Protein AF-S4PYJ6-F1 (afdb_monomer_lite)

InterPro domains:
  IPR001452 SH3 domain [PF00018] (2-41)
  IPR001452 SH3 domain [PS50002] (1-49)
  IPR036028 SH3-like domain superfamily [SSF50044] (2-44)

Structure (mmCIF, N/CA/C/O backbone):
data_AF-S4PYJ6-F1
#
_entry.id   AF-S4PYJ6-F1
#
loop_
_atom_site.group_PDB
_atom_site.id
_atom_site.type_symbol
_atom_site.label_atom_id
_atom_site.label_alt_id
_atom_site.label_comp_id
_at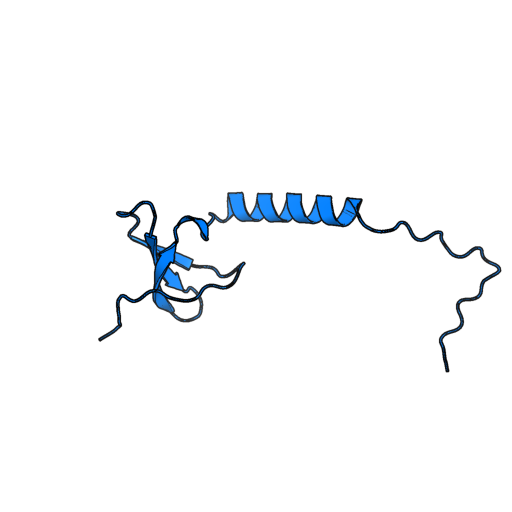om_site.label_asym_id
_atom_site.label_entity_id
_atom_site.label_seq_id
_atom_site.pdbx_PDB_ins_code
_atom_site.Cartn_x
_atom_site.Cartn_y
_atom_site.Cartn_z
_atom_site.occupancy
_atom_site.B_iso_or_equiv
_atom_site.auth_seq_id
_atom_s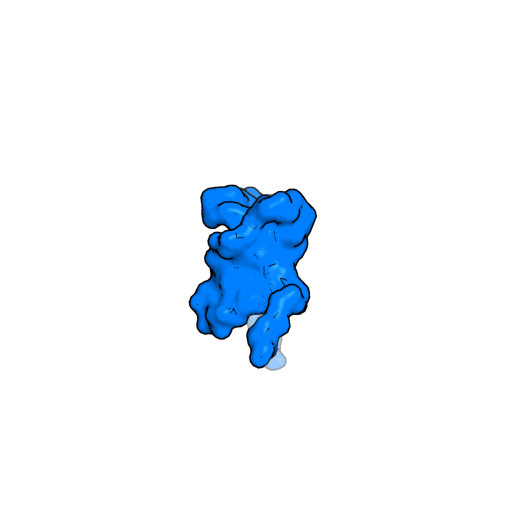ite.auth_comp_id
_atom_site.auth_asym_id
_atom_site.auth_atom_id
_atom_site.pdbx_PDB_model_num
ATOM 1 N N . ALA A 1 1 ? 4.686 -11.485 -22.985 1.00 41.88 1 ALA A N 1
ATOM 2 C CA . ALA A 1 1 ? 4.396 -10.071 -22.711 1.00 41.88 1 ALA A CA 1
ATOM 3 C C . ALA A 1 1 ? 3.871 -10.034 -21.292 1.00 41.88 1 ALA A C 1
ATOM 5 O O . ALA A 1 1 ? 2.764 -10.503 -21.069 1.00 41.88 1 ALA A O 1
ATOM 6 N N . GLU A 1 2 ? 4.722 -9.669 -20.334 1.00 53.41 2 GLU A N 1
ATOM 7 C CA . GLU A 1 2 ? 4.261 -9.344 -18.983 1.00 53.41 2 GLU A CA 1
ATOM 8 C C . GLU A 1 2 ? 3.479 -8.046 -19.137 1.00 53.41 2 GLU A C 1
ATOM 10 O O . GLU A 1 2 ? 4.021 -7.050 -19.608 1.00 53.41 2 GLU A O 1
ATOM 15 N N . THR A 1 3 ? 2.171 -8.110 -18.947 1.00 53.88 3 THR A N 1
ATOM 16 C CA . THR A 1 3 ? 1.298 -6.965 -19.145 1.00 53.88 3 THR A CA 1
ATOM 17 C C . THR A 1 3 ? 1.542 -5.964 -18.022 1.00 53.88 3 THR A C 1
ATOM 19 O O . THR A 1 3 ? 1.370 -6.294 -16.851 1.00 53.88 3 THR A O 1
ATOM 22 N N . ASP A 1 4 ? 1.920 -4.735 -18.383 1.00 67.50 4 ASP A N 1
ATOM 23 C CA . ASP A 1 4 ? 1.976 -3.560 -17.501 1.00 67.50 4 ASP A CA 1
ATOM 24 C C . ASP A 1 4 ? 0.553 -3.110 -17.098 1.00 67.50 4 ASP A C 1
ATOM 26 O O . ASP A 1 4 ? 0.162 -1.955 -17.255 1.00 67.50 4 ASP A O 1
ATOM 30 N N . GLU A 1 5 ? -0.272 -4.050 -16.643 1.00 85.56 5 GLU A N 1
ATOM 31 C CA . GLU A 1 5 ? -1.676 -3.850 -16.300 1.00 85.56 5 GLU A CA 1
ATOM 32 C C . GLU A 1 5 ? -1.853 -3.540 -14.807 1.00 85.56 5 GLU A C 1
ATOM 34 O O . GLU A 1 5 ? -0.935 -3.664 -13.990 1.00 85.56 5 GLU A O 1
ATOM 39 N N . ALA A 1 6 ? -3.057 -3.095 -14.442 1.00 86.00 6 ALA A N 1
ATOM 40 C CA . ALA A 1 6 ? -3.418 -2.906 -13.046 1.00 86.00 6 ALA A CA 1
ATOM 41 C C . ALA A 1 6 ? -3.549 -4.264 -12.338 1.00 86.00 6 ALA A C 1
ATOM 43 O O . ALA A 1 6 ? -4.180 -5.184 -12.861 1.00 86.00 6 ALA A O 1
ATOM 44 N N . ILE A 1 7 ? -2.990 -4.382 -11.132 1.00 90.50 7 ILE A N 1
ATOM 45 C CA . ILE A 1 7 ? -3.001 -5.632 -10.356 1.00 90.50 7 ILE A CA 1
ATOM 46 C C . ILE A 1 7 ? -3.813 -5.498 -9.066 1.00 90.50 7 ILE A C 1
ATOM 48 O O . ILE A 1 7 ? -3.915 -4.427 -8.473 1.00 90.50 7 ILE A O 1
ATOM 52 N N . ASN A 1 8 ? -4.386 -6.613 -8.606 1.00 88.12 8 ASN A N 1
ATOM 53 C CA . ASN A 1 8 ? -5.149 -6.656 -7.357 1.00 88.12 8 ASN A CA 1
ATOM 54 C C . ASN A 1 8 ? -4.229 -6.742 -6.133 1.00 88.12 8 ASN A C 1
ATOM 56 O O . ASN A 1 8 ? -3.255 -7.502 -6.13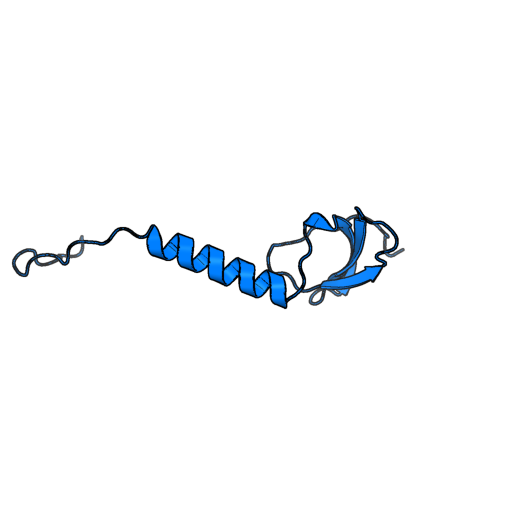3 1.00 88.12 8 ASN A O 1
ATOM 60 N N . LEU A 1 9 ? -4.596 -6.035 -5.063 1.00 90.62 9 LEU A N 1
ATOM 61 C CA . LEU A 1 9 ? -3.883 -6.015 -3.785 1.00 90.62 9 LEU A CA 1
ATOM 62 C C . LEU A 1 9 ? -4.777 -6.473 -2.632 1.00 90.62 9 LEU A C 1
ATOM 64 O O . LEU A 1 9 ? -5.993 -6.290 -2.660 1.00 90.62 9 LEU A O 1
ATOM 68 N N . VAL A 1 10 ? -4.145 -7.033 -1.603 1.00 92.38 10 VAL A N 1
ATOM 69 C CA . VAL A 1 10 ? -4.777 -7.355 -0.317 1.00 92.38 10 VAL A CA 1
ATOM 70 C C . VAL A 1 10 ? -4.109 -6.527 0.785 1.00 92.38 10 VAL A C 1
ATOM 72 O O . VAL A 1 10 ? -2.890 -6.356 0.776 1.00 92.38 10 VAL A O 1
ATOM 75 N N . GLU A 1 11 ? -4.894 -6.005 1.739 1.00 92.75 11 GLU A N 1
ATOM 76 C CA . GLU A 1 11 ? -4.362 -5.261 2.895 1.00 92.75 11 GLU A CA 1
ATOM 77 C C . GLU A 1 11 ? -3.328 -6.118 3.646 1.00 92.75 11 GLU A C 1
ATOM 79 O O . GLU A 1 11 ? -3.578 -7.279 3.973 1.00 92.75 11 GLU A O 1
ATOM 84 N N . GLY A 1 12 ? -2.156 -5.536 3.914 1.00 92.44 12 GLY A N 1
ATOM 85 C CA . GLY A 1 12 ? -1.042 -6.208 4.586 1.00 92.44 12 GLY A CA 1
ATOM 86 C C . GLY A 1 12 ? -0.065 -6.944 3.662 1.00 92.44 12 GLY A C 1
ATOM 87 O O . GLY A 1 12 ? 0.932 -7.475 4.150 1.00 92.44 12 GLY A O 1
ATOM 88 N N . GLU A 1 13 ? -0.297 -6.966 2.348 1.00 93.38 13 GLU A N 1
ATOM 89 C CA . GLU A 1 13 ? 0.669 -7.505 1.388 1.00 93.38 13 GLU A CA 1
ATOM 90 C C . GLU A 1 13 ? 1.906 -6.593 1.272 1.00 93.38 13 GLU A C 1
ATOM 92 O O . GLU A 1 13 ? 1.795 -5.372 1.164 1.00 93.38 13 GLU A O 1
ATOM 97 N N . ARG A 1 14 ? 3.108 -7.188 1.284 1.00 94.19 14 ARG A N 1
ATOM 98 C CA . ARG A 1 14 ? 4.370 -6.459 1.086 1.00 94.19 14 ARG A CA 1
ATOM 99 C C . ARG A 1 14 ? 4.681 -6.318 -0.401 1.00 94.19 14 ARG A C 1
ATOM 101 O O . ARG A 1 14 ? 4.608 -7.293 -1.152 1.00 94.19 14 ARG A O 1
ATOM 108 N N . LEU A 1 15 ? 5.073 -5.115 -0.803 1.00 95.31 15 LEU A N 1
ATOM 109 C CA . LEU A 1 15 ? 5.323 -4.744 -2.193 1.00 95.31 15 LEU A CA 1
ATOM 110 C C . LEU A 1 15 ? 6.664 -4.015 -2.312 1.00 95.31 15 LEU A C 1
ATOM 112 O O . LEU A 1 15 ? 7.079 -3.309 -1.393 1.00 95.31 15 LEU A O 1
ATOM 116 N N . TYR A 1 16 ? 7.309 -4.154 -3.464 1.00 95.50 16 TYR A N 1
ATOM 117 C CA . TYR A 1 16 ? 8.440 -3.329 -3.867 1.00 95.50 16 TYR A CA 1
ATOM 118 C C . TYR A 1 16 ? 7.955 -2.232 -4.801 1.00 95.50 16 TYR A C 1
ATOM 120 O O . TYR A 1 16 ? 7.264 -2.513 -5.777 1.00 95.50 16 TYR A O 1
ATOM 128 N N . ILE A 1 17 ? 8.324 -0.989 -4.511 1.00 95.06 17 ILE A N 1
ATOM 129 C CA . ILE A 1 17 ? 8.008 0.152 -5.367 1.00 95.06 17 ILE A CA 1
ATOM 130 C C . ILE A 1 17 ? 9.071 0.237 -6.461 1.00 95.06 17 ILE A C 1
ATOM 132 O O . ILE A 1 17 ? 10.264 0.276 -6.161 1.00 95.06 17 ILE A O 1
ATOM 136 N N . LEU A 1 18 ? 8.628 0.248 -7.716 1.00 95.00 18 LEU A N 1
ATOM 137 C CA . LEU A 1 18 ? 9.491 0.302 -8.894 1.00 95.00 18 LEU A CA 1
ATOM 138 C C . LEU A 1 18 ? 9.421 1.665 -9.595 1.00 95.00 18 LEU A C 1
ATOM 140 O O . LEU A 1 18 ? 10.457 2.167 -10.021 1.00 95.00 18 LEU A O 1
ATOM 144 N N . ASP A 1 19 ? 8.231 2.268 -9.689 1.00 94.25 19 ASP A N 1
ATOM 145 C CA . ASP A 1 19 ? 8.031 3.592 -10.293 1.00 94.25 19 ASP A CA 1
ATOM 146 C C . ASP A 1 19 ? 6.985 4.410 -9.519 1.00 94.25 19 ASP A C 1
ATOM 148 O O . ASP A 1 19 ? 5.898 3.921 -9.208 1.00 94.25 19 ASP A O 1
ATOM 152 N N . THR A 1 20 ? 7.321 5.668 -9.232 1.00 94.56 20 THR A N 1
ATOM 153 C CA . THR A 1 20 ? 6.473 6.665 -8.556 1.00 94.56 20 THR A CA 1
ATOM 154 C C . THR A 1 20 ? 6.335 7.961 -9.356 1.00 94.56 20 THR A C 1
ATOM 156 O O . THR A 1 20 ? 5.945 8.995 -8.814 1.00 94.56 20 THR A O 1
ATOM 159 N N . THR A 1 21 ? 6.654 7.931 -10.653 1.00 93.75 21 THR A N 1
ATOM 160 C CA . THR A 1 21 ? 6.592 9.100 -11.545 1.00 93.75 21 THR A CA 1
ATOM 161 C C . THR A 1 21 ? 5.183 9.699 -11.608 1.00 93.75 21 THR A C 1
ATOM 163 O O . THR A 1 21 ? 5.025 10.911 -11.756 1.00 93.75 21 THR A O 1
ATOM 166 N N . ASN A 1 22 ? 4.147 8.870 -11.463 1.00 91.06 22 ASN A N 1
ATOM 167 C CA . ASN A 1 22 ? 2.759 9.304 -11.352 1.00 91.06 22 ASN A CA 1
ATOM 168 C C . ASN A 1 22 ? 2.338 9.373 -9.868 1.00 91.06 22 ASN A C 1
ATOM 170 O O . ASN A 1 22 ? 2.654 8.486 -9.084 1.00 91.06 22 ASN A O 1
ATOM 174 N N . GLN A 1 23 ? 1.634 10.435 -9.466 1.00 92.56 23 GLN A N 1
ATOM 175 C CA . GLN A 1 23 ? 1.207 10.637 -8.073 1.00 92.56 23 GLN A CA 1
ATOM 176 C C . GLN A 1 23 ? 0.026 9.746 -7.668 1.00 92.56 23 GLN A C 1
ATOM 178 O O . GLN A 1 23 ? -0.071 9.353 -6.509 1.00 92.56 23 GLN A O 1
ATOM 183 N N . ASP A 1 24 ? -0.847 9.414 -8.616 1.00 94.81 24 ASP A N 1
ATOM 184 C CA . ASP A 1 24 ? -2.061 8.640 -8.362 1.00 94.81 24 ASP A CA 1
ATOM 185 C C . ASP A 1 24 ? -1.825 7.135 -8.508 1.00 94.81 24 ASP A C 1
ATOM 187 O O . ASP A 1 24 ? -2.498 6.338 -7.853 1.00 94.81 24 ASP A O 1
ATOM 191 N N . TRP A 1 25 ? -0.867 6.743 -9.353 1.00 94.81 25 TRP A N 1
ATOM 192 C CA . TRP A 1 25 ? -0.600 5.353 -9.724 1.00 94.81 25 TRP A CA 1
ATOM 193 C C . TRP A 1 25 ? 0.883 5.034 -9.639 1.00 94.81 25 TRP A C 1
ATOM 195 O O . TRP A 1 25 ? 1.687 5.668 -10.316 1.00 94.81 25 TRP A O 1
ATOM 205 N N . TRP A 1 26 ? 1.243 4.026 -8.850 1.00 95.50 26 TRP A N 1
ATOM 206 C CA . TRP A 1 26 ? 2.622 3.559 -8.711 1.00 95.50 26 TRP A CA 1
ATOM 207 C C . TRP A 1 26 ? 2.780 2.178 -9.332 1.00 95.50 26 TRP A C 1
ATOM 209 O O . TRP A 1 26 ? 1.876 1.342 -9.249 1.00 95.50 26 TRP A O 1
ATOM 219 N N . PHE A 1 27 ? 3.933 1.938 -9.952 1.00 95.06 27 PHE A N 1
ATOM 220 C CA . PHE A 1 27 ? 4.296 0.624 -10.465 1.00 95.06 27 PHE A CA 1
ATOM 221 C C . PHE A 1 27 ? 5.004 -0.151 -9.363 1.00 95.06 27 PHE A C 1
ATOM 223 O O . PHE A 1 27 ? 5.987 0.325 -8.782 1.00 95.06 27 PHE A O 1
ATOM 230 N N . VAL A 1 28 ? 4.501 -1.343 -9.059 1.00 95.06 28 VAL A N 1
ATOM 231 C CA . VAL A 1 28 ? 4.973 -2.152 -7.933 1.00 95.06 28 VAL A CA 1
ATOM 232 C C . VAL A 1 28 ? 5.194 -3.603 -8.340 1.00 95.06 28 VAL A C 1
ATOM 234 O O . VAL A 1 28 ? 4.649 -4.078 -9.334 1.00 95.06 28 VAL A O 1
ATOM 237 N N . GLN A 1 29 ? 5.968 -4.323 -7.531 1.00 94.88 29 GLN A N 1
ATOM 238 C CA . GLN A 1 29 ? 6.158 -5.768 -7.616 1.00 94.88 29 GLN A CA 1
ATOM 239 C C . GLN A 1 29 ? 5.734 -6.433 -6.308 1.00 94.88 29 GLN A C 1
ATOM 241 O O . GLN A 1 29 ? 6.184 -6.044 -5.228 1.00 94.88 29 GLN A O 1
ATOM 246 N N . LYS A 1 30 ? 4.905 -7.474 -6.392 1.00 93.94 30 LYS A N 1
ATOM 247 C CA . LYS A 1 30 ? 4.525 -8.281 -5.230 1.00 93.94 30 LYS A CA 1
ATOM 248 C C . LYS A 1 30 ? 5.728 -9.024 -4.667 1.00 93.94 30 LYS A C 1
ATOM 250 O O . LYS A 1 30 ? 6.444 -9.690 -5.408 1.00 93.94 30 LYS A O 1
ATOM 255 N N . HIS A 1 31 ? 5.909 -8.968 -3.348 1.00 92.50 31 HIS A N 1
ATOM 256 C CA . HIS A 1 31 ? 7.023 -9.655 -2.692 1.00 92.50 31 HIS A CA 1
ATOM 257 C C . HIS A 1 31 ? 6.936 -11.185 -2.818 1.00 92.50 31 HIS A C 1
ATOM 259 O O . HIS A 1 31 ? 7.957 -11.839 -2.980 1.00 92.50 31 HIS A O 1
ATOM 265 N N . LEU A 1 32 ? 5.725 -11.756 -2.749 1.00 90.19 32 LEU A N 1
ATOM 266 C CA . LEU A 1 32 ? 5.530 -13.213 -2.707 1.00 90.19 32 LEU A CA 1
ATOM 267 C C . LEU A 1 32 ? 5.379 -13.866 -4.084 1.00 90.19 32 LEU A C 1
ATOM 269 O O . LEU A 1 32 ? 5.849 -14.979 -4.286 1.00 90.19 32 LEU A O 1
ATOM 273 N N . THR A 1 33 ? 4.665 -13.215 -5.003 1.00 90.69 33 THR A N 1
ATOM 274 C CA . THR A 1 33 ? 4.322 -13.788 -6.319 1.00 90.69 33 THR A CA 1
ATOM 275 C C . THR A 1 33 ? 5.155 -13.214 -7.456 1.00 90.69 33 THR A C 1
ATOM 277 O O . THR A 1 33 ? 5.000 -13.653 -8.588 1.00 90.69 33 THR A O 1
ATOM 280 N N . GLU A 1 34 ? 5.986 -12.207 -7.170 1.00 91.12 34 GLU A N 1
ATOM 281 C CA . GLU A 1 34 ? 6.816 -11.476 -8.137 1.00 91.12 34 GLU A CA 1
ATOM 282 C C . GLU A 1 34 ? 6.047 -10.800 -9.287 1.00 91.12 34 GLU A C 1
ATOM 284 O O . GLU A 1 34 ? 6.653 -10.193 -10.168 1.00 91.12 34 GLU A O 1
ATOM 289 N N . VAL A 1 35 ? 4.712 -10.825 -9.248 1.00 91.00 35 VAL A N 1
ATOM 290 C CA . VAL A 1 35 ? 3.840 -10.157 -10.216 1.00 91.00 35 VAL A CA 1
ATOM 291 C C . VAL A 1 35 ? 4.035 -8.646 -10.130 1.00 91.00 35 VAL A C 1
ATOM 293 O O . VAL A 1 35 ? 4.031 -8.073 -9.036 1.00 91.00 35 VAL A O 1
ATOM 296 N N . LYS A 1 36 ? 4.167 -8.009 -11.293 1.00 94.06 36 LYS A N 1
ATOM 297 C CA . LYS A 1 36 ? 4.329 -6.562 -11.449 1.00 94.06 36 LYS A CA 1
ATOM 298 C C . LYS A 1 36 ? 3.075 -5.936 -12.036 1.00 94.06 36 LYS A C 1
ATOM 300 O O . LYS A 1 36 ? 2.348 -6.599 -12.771 1.00 94.06 36 LYS A O 1
ATOM 305 N N . GLY A 1 37 ? 2.831 -4.674 -11.707 1.00 93.69 37 GLY A N 1
ATOM 306 C CA . GLY A 1 37 ? 1.707 -3.930 -12.259 1.00 93.69 37 GLY A CA 1
ATOM 307 C C . GLY A 1 37 ? 1.479 -2.585 -11.587 1.00 93.69 37 GLY A C 1
ATOM 308 O O . GLY A 1 37 ? 2.152 -2.222 -10.620 1.00 93.69 37 GLY A O 1
ATOM 309 N N . TRP A 1 38 ? 0.500 -1.852 -12.109 1.00 93.88 38 TRP A N 1
ATOM 310 C CA . TRP A 1 38 ? 0.104 -0.547 -11.588 1.00 93.88 38 TRP A CA 1
ATOM 311 C C . TRP A 1 38 ? -0.930 -0.674 -10.476 1.00 93.88 38 TRP A C 1
ATOM 313 O O . TRP A 1 38 ? -1.873 -1.465 -10.564 1.00 93.88 38 TRP A O 1
ATOM 323 N N . VAL A 1 39 ? -0.781 0.141 -9.436 1.00 94.56 39 VAL A N 1
ATOM 324 C CA . VAL A 1 39 ? -1.726 0.213 -8.317 1.00 94.56 39 VAL A CA 1
ATOM 325 C C . VAL A 1 39 ? -1.947 1.664 -7.891 1.00 94.56 39 VAL A C 1
ATOM 327 O O . VAL A 1 39 ? -1.028 2.478 -8.009 1.00 94.56 39 VAL A O 1
ATOM 330 N N . PRO A 1 40 ? -3.134 2.018 -7.368 1.00 95.31 40 PRO A N 1
ATOM 331 C CA . PRO A 1 40 ? -3.360 3.343 -6.809 1.00 95.31 40 PRO A CA 1
ATOM 332 C C . PRO A 1 40 ? -2.437 3.609 -5.614 1.00 95.31 40 PRO A C 1
ATOM 334 O O . PRO A 1 40 ? -2.428 2.838 -4.653 1.00 95.31 40 PRO A O 1
ATOM 337 N N . ALA A 1 41 ? -1.709 4.725 -5.631 1.00 94.00 41 ALA A N 1
ATOM 338 C CA . ALA A 1 41 ? -0.760 5.087 -4.574 1.00 94.00 41 ALA A CA 1
ATOM 339 C C . ALA A 1 41 ? -1.435 5.209 -3.195 1.00 94.00 41 ALA A C 1
ATOM 341 O O . ALA A 1 41 ? -0.845 4.871 -2.174 1.00 94.00 41 ALA A O 1
ATOM 342 N N . GLN A 1 42 ? -2.712 5.606 -3.167 1.00 94.19 42 GLN A N 1
ATOM 343 C CA . GLN A 1 42 ? -3.525 5.720 -1.949 1.00 94.19 42 GLN A CA 1
ATOM 344 C C . GLN A 1 42 ? -3.732 4.397 -1.186 1.00 94.19 42 GLN A C 1
ATOM 346 O O . GLN A 1 42 ? -4.127 4.424 -0.023 1.00 94.19 42 GLN A O 1
ATOM 351 N N . TYR A 1 43 ? -3.511 3.243 -1.826 1.00 93.06 43 TYR A N 1
ATOM 352 C CA . TYR A 1 43 ? -3.600 1.929 -1.173 1.00 93.06 43 TYR A CA 1
ATOM 353 C C . TYR A 1 43 ? -2.283 1.494 -0.533 1.00 93.06 43 TYR A C 1
ATOM 355 O O . TYR A 1 43 ? -2.237 0.467 0.143 1.00 93.06 43 TYR A O 1
ATOM 363 N N . LEU A 1 44 ? -1.215 2.258 -0.754 1.00 94.31 44 LEU A N 1
ATOM 364 C CA . LEU A 1 44 ? 0.117 1.955 -0.272 1.00 94.31 44 LEU A CA 1
ATOM 365 C C . LEU A 1 44 ? 0.434 2.786 0.965 1.00 94.31 44 LEU A C 1
ATOM 367 O O . LEU A 1 44 ? -0.004 3.923 1.127 1.00 94.31 44 LEU A O 1
ATOM 371 N N . MET A 1 45 ? 1.227 2.197 1.846 1.00 94.94 45 MET A N 1
ATOM 372 C CA . MET A 1 45 ? 1.725 2.842 3.048 1.00 94.94 45 MET A CA 1
ATOM 373 C C . MET A 1 45 ? 3.099 2.254 3.347 1.00 94.94 45 MET A C 1
ATOM 375 O O . MET A 1 45 ? 3.307 1.053 3.164 1.00 94.94 45 MET A O 1
ATOM 379 N N . ASP A 1 46 ? 4.050 3.078 3.780 1.00 94.44 46 ASP A N 1
ATOM 380 C CA . ASP A 1 46 ? 5.329 2.559 4.255 1.00 94.44 46 ASP A CA 1
ATOM 381 C C . ASP A 1 46 ? 5.148 1.753 5.548 1.00 94.44 46 ASP A C 1
ATOM 383 O O . ASP A 1 46 ? 4.160 1.885 6.275 1.00 94.44 46 ASP A O 1
ATOM 387 N N . GLU A 1 47 ? 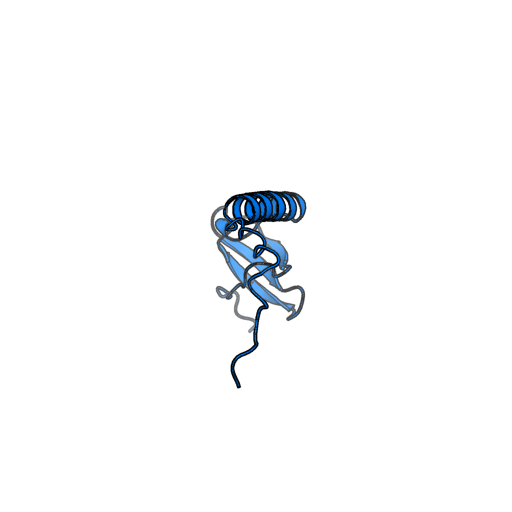6.138 0.917 5.850 1.00 91.56 47 GLU A N 1
ATOM 388 C CA . GLU A 1 47 ? 6.085 -0.011 6.979 1.00 91.56 47 GLU A CA 1
ATOM 389 C C . GLU A 1 47 ? 5.921 0.701 8.334 1.00 91.56 47 GLU A C 1
ATOM 391 O O . GLU A 1 47 ? 5.232 0.188 9.222 1.00 91.56 47 GLU A O 1
ATOM 396 N N . THR A 1 48 ? 6.484 1.905 8.489 1.00 94.94 48 THR A N 1
ATOM 397 C CA . THR A 1 48 ? 6.392 2.674 9.741 1.00 94.94 48 THR A CA 1
ATOM 398 C C . THR A 1 48 ? 4.974 3.197 9.940 1.00 94.94 48 THR A C 1
ATOM 400 O O . THR A 1 48 ? 4.360 2.957 10.985 1.00 94.94 48 THR A O 1
ATOM 403 N N . ASN A 1 49 ? 4.423 3.859 8.923 1.00 95.69 49 ASN A N 1
ATOM 404 C CA . ASN A 1 49 ? 3.066 4.395 8.965 1.00 95.69 49 ASN A CA 1
ATOM 405 C C . ASN A 1 49 ? 2.016 3.281 9.067 1.00 95.69 49 ASN A C 1
ATOM 407 O O . ASN A 1 49 ? 1.060 3.414 9.834 1.00 95.69 49 ASN A O 1
ATOM 411 N N . TYR A 1 50 ? 2.225 2.151 8.385 1.00 95.19 50 TYR A N 1
ATOM 412 C CA . TYR A 1 50 ? 1.329 1.000 8.482 1.00 95.19 50 TYR A CA 1
ATOM 413 C C . TYR A 1 50 ? 1.326 0.395 9.892 1.00 95.19 50 TYR A C 1
ATOM 415 O O . TYR A 1 50 ? 0.265 0.106 10.449 1.00 95.19 50 TYR A O 1
ATOM 423 N N . THR A 1 51 ? 2.496 0.279 10.526 1.00 94.88 51 THR A N 1
ATOM 424 C CA . THR A 1 51 ? 2.603 -0.196 11.915 1.00 94.88 51 THR A CA 1
ATOM 425 C C . THR A 1 51 ? 1.855 0.726 12.880 1.00 94.88 51 THR A C 1
ATOM 427 O O . THR A 1 51 ? 1.103 0.252 13.736 1.00 94.88 51 THR A O 1
ATOM 430 N N . LEU A 1 52 ? 2.002 2.045 12.722 1.00 96.81 52 LEU A N 1
ATOM 431 C CA . LEU A 1 52 ? 1.290 3.029 13.538 1.00 96.81 52 LEU A CA 1
ATOM 432 C C . LEU A 1 52 ? -0.232 2.954 13.333 1.00 96.81 52 LEU A C 1
ATOM 434 O O . LEU A 1 52 ? -0.994 2.983 14.304 1.00 96.81 52 LEU A O 1
ATOM 438 N N . TYR A 1 53 ? -0.679 2.816 12.082 1.00 95.38 53 TYR A N 1
ATOM 439 C CA . TYR A 1 53 ? -2.090 2.630 11.744 1.00 95.38 53 TYR A CA 1
ATOM 440 C C . TYR A 1 53 ? -2.691 1.418 12.463 1.00 95.38 53 TYR A C 1
ATOM 442 O O . TYR A 1 53 ? -3.752 1.528 13.086 1.00 95.38 53 TYR A O 1
ATOM 450 N N . LEU A 1 54 ? -1.998 0.277 12.428 1.00 95.25 54 LEU A N 1
ATOM 451 C CA . LEU A 1 54 ? -2.462 -0.945 13.080 1.00 95.25 54 LEU A CA 1
ATOM 452 C C . LEU A 1 54 ? -2.540 -0.798 14.599 1.00 95.25 54 LEU A C 1
ATOM 454 O O . LEU A 1 54 ? -3.534 -1.221 15.187 1.00 95.25 54 LEU A O 1
ATOM 458 N N . GLN A 1 55 ? -1.547 -0.167 15.232 1.00 96.94 55 GLN A N 1
ATOM 459 C CA . GLN A 1 55 ? -1.577 0.092 16.676 1.00 96.94 55 GLN A CA 1
ATOM 460 C C . GLN A 1 55 ? -2.783 0.950 17.068 1.00 96.94 55 GLN A C 1
ATOM 462 O O . GLN A 1 55 ? -3.514 0.606 17.996 1.00 96.94 55 GLN A O 1
ATOM 467 N N . LYS A 1 56 ? -3.043 2.032 16.326 1.00 96.69 56 LYS A N 1
ATOM 468 C CA . LYS A 1 56 ? -4.204 2.895 16.567 1.00 96.69 56 LYS A CA 1
ATOM 469 C C . LYS A 1 56 ? -5.519 2.127 16.408 1.00 96.69 56 LYS A C 1
ATOM 471 O O . LYS A 1 56 ? -6.351 2.141 17.311 1.00 96.69 56 LYS A O 1
ATOM 476 N N . LYS A 1 57 ? -5.685 1.416 15.288 1.00 95.19 57 LYS A N 1
ATOM 477 C CA . LYS A 1 57 ? -6.883 0.613 14.986 1.00 95.19 57 LYS A CA 1
ATOM 478 C C . LYS A 1 57 ? -7.109 -0.483 16.031 1.00 95.19 57 LYS A C 1
ATOM 480 O O . LYS A 1 57 ? -8.254 -0.790 16.353 1.00 95.19 57 LYS A O 1
ATOM 485 N N . LEU A 1 58 ? -6.036 -1.077 16.558 1.00 95.12 58 LEU A N 1
ATOM 486 C CA . LEU A 1 58 ? -6.103 -2.078 17.621 1.00 95.12 58 LEU A CA 1
ATOM 487 C C . LEU A 1 58 ? -6.587 -1.465 18.938 1.00 95.12 58 LEU A C 1
ATOM 489 O O . LEU A 1 58 ? -7.525 -1.998 19.524 1.00 95.12 58 LEU A O 1
ATOM 493 N N . ASN A 1 59 ? -6.009 -0.341 19.364 1.00 94.94 59 ASN A N 1
ATOM 494 C CA . ASN A 1 59 ? -6.429 0.355 20.585 1.00 94.94 59 ASN A CA 1
ATOM 495 C C . ASN A 1 59 ? -7.910 0.751 20.515 1.00 94.94 59 ASN A C 1
ATOM 497 O O . ASN A 1 59 ? -8.680 0.417 21.408 1.00 94.94 59 ASN A O 1
ATOM 501 N N . GLU A 1 60 ? -8.343 1.332 19.392 1.00 96.06 60 GLU A N 1
ATOM 502 C CA . GLU A 1 60 ? -9.752 1.681 19.172 1.00 96.06 60 GLU A CA 1
ATOM 503 C C . GLU A 1 60 ? -10.690 0.467 19.236 1.00 96.06 60 GLU A C 1
ATOM 505 O O . GLU A 1 60 ? -11.843 0.591 19.651 1.00 96.06 60 GLU A O 1
ATOM 510 N N . LYS A 1 61 ? -10.229 -0.707 18.785 1.00 92.94 61 LYS A N 1
ATOM 511 C CA . LYS A 1 61 ? -11.003 -1.949 18.882 1.00 92.94 61 LYS A CA 1
ATOM 512 C C . LYS A 1 61 ? -11.066 -2.467 20.315 1.00 92.94 61 LYS A C 1
ATOM 514 O O . LYS A 1 61 ? -12.129 -2.940 20.698 1.00 92.94 61 LYS A O 1
ATOM 519 N N . ILE A 1 62 ? -9.973 -2.374 21.076 1.00 92.88 62 ILE A N 1
ATOM 520 C CA . ILE A 1 62 ? -9.908 -2.782 22.488 1.00 92.88 62 ILE A CA 1
ATOM 521 C C . ILE A 1 62 ? -10.857 -1.930 23.332 1.00 92.88 62 ILE A C 1
ATOM 523 O O . ILE A 1 62 ? -11.649 -2.484 24.088 1.00 92.88 62 ILE A O 1
ATOM 527 N N . ASP A 1 63 ? -10.848 -0.611 23.140 1.00 91.69 63 ASP A N 1
ATOM 528 C CA . ASP A 1 63 ? -11.707 0.317 23.887 1.00 91.69 63 ASP A CA 1
ATOM 529 C C . ASP A 1 63 ? -13.205 0.069 23.648 1.00 91.69 63 ASP A C 1
ATOM 531 O O . ASP A 1 63 ? -14.044 0.383 24.490 1.00 91.69 63 ASP A O 1
ATOM 535 N N . LYS A 1 64 ? -13.554 -0.503 22.490 1.00 91.44 64 LYS A N 1
ATOM 536 C CA . LYS A 1 64 ? -14.933 -0.845 22.113 1.00 91.44 64 LYS A CA 1
ATOM 537 C C . LYS A 1 64 ? -15.348 -2.254 22.537 1.00 91.44 64 LYS A C 1
ATOM 539 O O . LYS A 1 64 ? -16.477 -2.651 22.241 1.00 91.44 64 LYS A O 1
ATOM 544 N N . LEU A 1 65 ? -14.469 -3.031 23.175 1.00 89.00 65 LEU A N 1
ATOM 545 C CA . LEU A 1 65 ? -14.834 -4.364 23.643 1.00 89.00 65 LEU A CA 1
ATOM 546 C C . LEU A 1 65 ? -15.843 -4.258 24.794 1.00 89.00 65 LEU A C 1
ATOM 548 O O . LEU A 1 65 ? -15.652 -3.456 25.710 1.00 89.00 65 LEU A O 1
ATOM 552 N N . PRO A 1 66 ? -16.907 -5.079 24.786 1.00 86.88 66 PRO A N 1
ATOM 553 C CA . PRO A 1 66 ? -17.799 -5.155 25.926 1.00 86.88 66 PRO A CA 1
ATOM 554 C C . PRO A 1 66 ? -17.013 -5.655 27.139 1.00 86.88 66 PRO A C 1
ATOM 556 O O . PRO A 1 66 ? -16.362 -6.702 27.093 1.00 86.88 66 PRO A O 1
ATOM 559 N N . VAL A 1 67 ? -17.093 -4.917 28.243 1.00 76.31 67 VAL A N 1
ATOM 560 C CA . VAL A 1 67 ? -16.668 -5.438 29.539 1.00 76.31 67 VAL A CA 1
ATOM 561 C C . VAL A 1 67 ? -17.758 -6.397 29.985 1.00 76.31 67 VAL A C 1
ATOM 563 O O . VAL A 1 67 ? -18.824 -5.976 30.427 1.00 76.31 67 VAL A O 1
ATOM 566 N N . PHE A 1 68 ? -17.514 -7.692 29.819 1.00 75.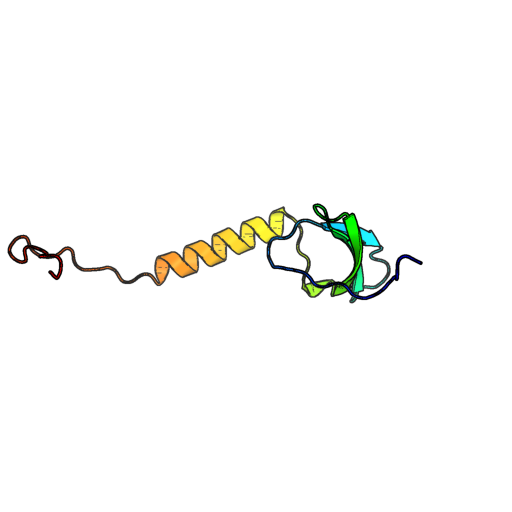88 68 PHE A N 1
ATOM 567 C CA . PHE A 1 68 ? -18.382 -8.694 30.415 1.00 75.88 68 PHE A CA 1
ATOM 568 C C . PHE A 1 68 ? -18.244 -8.589 31.933 1.00 75.88 68 PHE A C 1
ATOM 570 O O . PHE A 1 68 ? -17.131 -8.680 32.466 1.00 75.88 68 PHE A O 1
ATOM 577 N N . GLU A 1 69 ? -19.361 -8.387 32.632 1.00 68.88 69 GLU A N 1
ATOM 578 C CA . GLU A 1 69 ? -19.390 -8.609 34.071 1.00 68.88 69 GLU A CA 1
ATOM 579 C C . GLU A 1 69 ? -18.909 -10.040 34.314 1.00 68.88 69 GLU A C 1
ATOM 581 O O . GLU A 1 69 ? -19.360 -10.985 33.660 1.00 68.88 69 GLU A O 1
ATOM 586 N N . LYS A 1 70 ? -17.919 -10.203 35.199 1.00 64.50 70 LYS A N 1
ATOM 587 C CA . LYS A 1 70 ? -17.522 -11.548 35.612 1.00 64.50 70 LYS A CA 1
ATOM 588 C C . LYS A 1 70 ? -18.778 -12.202 36.190 1.00 64.50 70 LYS A C 1
ATOM 590 O O . LYS A 1 70 ? -19.354 -11.588 37.090 1.00 64.50 70 LYS A O 1
ATOM 595 N N . PRO A 1 71 ? -19.189 -13.393 35.713 1.00 59.47 71 PRO A N 1
ATOM 596 C CA . PRO A 1 71 ? -20.330 -14.083 36.293 1.00 59.47 71 PRO A CA 1
ATOM 597 C C . PRO A 1 71 ? -20.101 -14.168 37.799 1.00 59.47 71 PRO A C 1
ATOM 599 O O . PRO A 1 71 ? -19.020 -14.565 38.257 1.00 59.47 71 PRO A O 1
ATOM 602 N N . THR A 1 72 ? -21.075 -13.687 38.569 1.00 54.75 72 THR A N 1
ATOM 603 C CA . THR A 1 72 ? -21.039 -13.822 40.021 1.00 54.75 72 THR A CA 1
ATOM 604 C C . THR A 1 72 ? -20.946 -15.313 40.332 1.00 54.75 72 THR A C 1
ATOM 606 O O . THR A 1 72 ? -21.488 -16.147 39.611 1.00 54.75 72 THR A O 1
ATOM 609 N N . SER A 1 73 ? -20.197 -15.670 41.378 1.00 61.28 73 SER A N 1
ATOM 610 C CA . SER A 1 73 ? -19.804 -17.050 41.721 1.00 61.28 73 SER A CA 1
ATOM 611 C C . SER A 1 73 ? -20.950 -18.086 41.796 1.00 61.28 73 SER A C 1
ATOM 613 O O . SER A 1 73 ? -20.676 -19.278 41.950 1.00 61.28 73 SER A O 1
ATOM 615 N N . GLU A 1 74 ? -22.208 -17.655 41.733 1.00 60.81 74 GLU A N 1
ATOM 616 C CA . GLU A 1 74 ? -23.409 -18.484 41.821 1.00 60.81 74 GLU A CA 1
ATOM 617 C C . GLU A 1 74 ? -23.937 -18.933 40.442 1.00 60.81 74 GLU A C 1
ATOM 619 O O . GLU A 1 74 ? -24.585 -19.976 40.348 1.00 60.81 74 GLU A O 1
ATOM 624 N N . GLU A 1 75 ? -23.574 -18.251 39.351 1.00 60.16 75 GLU A N 1
ATOM 625 C CA . GLU A 1 75 ? -23.898 -18.662 37.981 1.00 60.16 75 GLU A CA 1
ATOM 626 C C . GLU A 1 75 ? -22.804 -19.588 37.441 1.00 60.16 75 GLU A C 1
ATOM 628 O O . GLU A 1 75 ? -21.873 -19.188 36.739 1.00 60.16 75 GLU A O 1
ATOM 633 N N . ARG A 1 76 ? -22.888 -20.876 37.791 1.00 63.69 76 ARG A N 1
ATOM 634 C CA . ARG A 1 76 ? -22.055 -21.903 37.152 1.00 63.69 76 ARG A CA 1
ATOM 635 C C . ARG A 1 76 ? -22.356 -21.898 35.654 1.00 63.69 76 ARG A C 1
A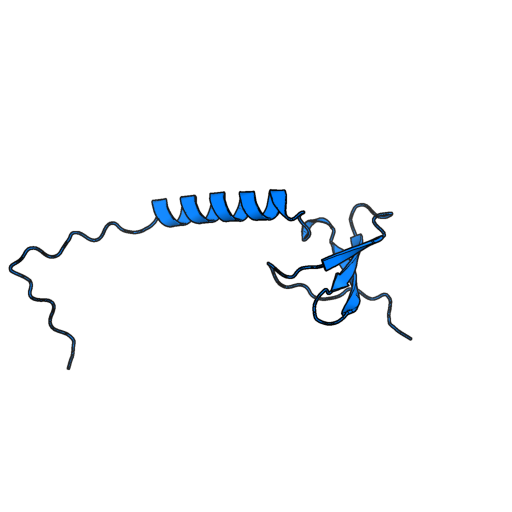TOM 637 O O . ARG A 1 76 ? -23.433 -22.319 35.250 1.00 63.69 76 ARG A O 1
ATOM 644 N N . ALA A 1 77 ? -21.408 -21.448 34.836 1.00 64.69 77 ALA A N 1
ATOM 645 C CA . ALA A 1 77 ? -21.488 -21.573 33.387 1.00 64.69 77 ALA A CA 1
ATOM 646 C C . ALA A 1 77 ? -21.569 -23.065 33.017 1.00 64.69 77 ALA A C 1
ATOM 648 O O . ALA A 1 77 ? -20.587 -23.797 33.136 1.00 64.69 77 ALA A O 1
ATOM 649 N N . ILE A 1 78 ? -22.754 -23.529 32.619 1.00 69.06 78 ILE A N 1
ATOM 650 C CA . ILE A 1 78 ? -22.960 -24.885 32.105 1.00 69.06 78 ILE A CA 1
ATOM 651 C C . ILE A 1 78 ? -22.891 -24.796 30.581 1.00 69.06 78 ILE A C 1
ATOM 653 O O . ILE A 1 78 ? -23.610 -24.001 29.976 1.00 69.06 78 ILE A O 1
ATOM 657 N N . ALA A 1 79 ? -22.014 -25.582 29.955 1.00 61.03 79 ALA A N 1
ATOM 658 C CA . ALA A 1 79 ? -21.991 -25.691 28.500 1.00 61.03 79 ALA A CA 1
ATOM 659 C C . ALA A 1 79 ? -23.288 -26.370 28.008 1.00 61.03 79 ALA A C 1
ATOM 661 O O . ALA A 1 79 ? -23.733 -27.328 28.650 1.00 61.03 79 ALA A O 1
ATOM 662 N N . PRO A 1 80 ? -23.900 -25.908 26.899 1.00 67.75 80 PRO A N 1
ATOM 663 C CA . PRO A 1 80 ? -25.034 -26.596 26.292 1.00 67.75 80 PRO A CA 1
ATOM 664 C C . PRO A 1 80 ? -24.635 -28.018 25.883 1.00 67.75 80 PRO A C 1
ATOM 666 O O . PRO A 1 80 ? -23.518 -28.231 25.408 1.00 67.75 80 PRO A O 1
ATOM 669 N N . ILE A 1 81 ? -25.551 -28.960 26.108 1.00 62.66 81 ILE A N 1
ATOM 670 C CA . ILE A 1 81 ? -25.397 -30.391 25.812 1.00 62.66 81 ILE A CA 1
ATOM 671 C C . ILE A 1 81 ? -25.570 -30.644 24.315 1.00 62.66 81 ILE A C 1
ATOM 673 O O . ILE A 1 81 ? -26.480 -30.012 23.730 1.00 62.66 81 ILE A O 1
#

pLDDT: mean 86.12, std 13.79, range [41.88, 96.94]

Foldseek 3Di:
DLDQAADDDDPPFDWAFDACPDPQKTWIAGPPPRRIYIDGCVSDDDPVVSVVVVVVVVVVVVVPDDPDDDPDPVPDDDDDD

Organism: NCBI:txid116150

Radius of gyration: 21.87 Å; chains: 1; bounding box: 35×41×64 Å

Secondary structure (DSSP, 8-state):
-----B----TT--EEEEE-SSSSEEEEEETTT--EEEEEGGG---HHHHHHHHHHHHHHHHHTS--PPPPPTT---PPP-

Sequence (81 aa):
AETDEAINLVEGERLYILDTTNQDWWFVQKHLTEVKGWVPAQYLMDETNYTLYLQKKLNEKIDKLPVFEKPTSEERAIAPI